Protein AF-A0AAP8T1X1-F1 (afdb_monomer_lite)

Sequence (84 aa):
ENALFGTPVSVSSQGFIIESAFQGREALDKVETALANDSPYAMAFIDMRMPPGWDGLETIKRLWQVDPKLQVALCTAYSDYSWE

Secondary structure (DSSP, 8-state):
-HHHH-S--------------SSHHHHHHHHHHHHHTT---SEEEE-S--TTS--HHHHHHHHHHH-TT-EEEE--S-------

pLDDT: mean 87.31, std 15.15, range [39.5, 98.5]

Radius of gyration: 17.19 Å; chains: 1; bounding box: 41×36×45 Å

Structure (mmCIF, N/CA/C/O backbone):
data_AF-A0AAP8T1X1-F1
#
_entry.id   AF-A0AAP8T1X1-F1
#
loop_
_atom_site.group_PDB
_atom_site.id
_atom_site.type_symbol
_atom_site.label_atom_id
_atom_site.label_alt_id
_atom_site.label_comp_id
_atom_site.label_asym_id
_atom_site.label_entity_id
_atom_site.label_seq_id
_atom_site.pdbx_PDB_ins_code
_atom_site.Cartn_x
_atom_site.Cartn_y
_atom_site.Cartn_z
_atom_site.occupancy
_atom_site.B_iso_or_equiv
_atom_site.auth_seq_id
_atom_site.auth_comp_id
_atom_site.auth_asym_id
_atom_site.auth_atom_id
_atom_site.pdbx_PDB_model_num
ATOM 1 N N . GLU A 1 1 ? -27.365 27.017 16.993 1.00 58.25 1 GLU A N 1
ATOM 2 C CA . GLU A 1 1 ? -26.201 26.204 16.576 1.00 58.25 1 GLU A CA 1
ATOM 3 C C . GLU A 1 1 ? -26.093 24.864 17.295 1.00 58.25 1 GLU A C 1
ATOM 5 O O . GLU A 1 1 ? -26.271 23.865 16.619 1.00 58.25 1 GLU A O 1
ATOM 10 N N . ASN A 1 2 ? -25.925 24.781 18.622 1.00 56.59 2 ASN A N 1
ATOM 11 C CA . ASN A 1 2 ? -25.832 23.470 19.307 1.00 56.59 2 ASN A CA 1
ATOM 12 C C . ASN A 1 2 ? -27.078 22.571 19.160 1.00 56.59 2 ASN A C 1
ATOM 14 O O . ASN A 1 2 ? -26.950 21.354 19.126 1.00 56.59 2 ASN A O 1
ATOM 18 N N . ALA A 1 3 ? -28.277 23.148 19.022 1.00 72.56 3 ALA A N 1
ATOM 19 C CA . ALA A 1 3 ? -29.499 22.385 18.732 1.00 72.56 3 ALA A CA 1
ATOM 20 C C . ALA A 1 3 ? -29.558 21.829 17.291 1.00 72.56 3 ALA A C 1
ATOM 22 O O . ALA A 1 3 ? -30.366 20.952 17.011 1.00 72.56 3 ALA A O 1
ATOM 23 N N . LEU A 1 4 ? -28.723 22.352 16.385 1.00 74.75 4 LEU A N 1
ATOM 24 C CA . LEU A 1 4 ? -28.645 21.967 14.971 1.00 74.75 4 LEU A CA 1
ATOM 25 C C . LEU A 1 4 ? -27.469 21.020 14.690 1.00 74.75 4 LEU A C 1
ATOM 27 O O . LEU A 1 4 ? -27.597 20.142 13.846 1.00 74.75 4 LEU A O 1
ATOM 31 N N . PHE A 1 5 ? -26.346 21.186 15.396 1.00 79.56 5 PHE A N 1
ATOM 32 C CA . PHE A 1 5 ? -25.090 20.475 15.116 1.00 79.56 5 PHE A CA 1
ATOM 33 C C . PHE A 1 5 ? -24.594 19.580 16.265 1.00 79.56 5 PHE A C 1
ATOM 35 O O . PHE A 1 5 ? -23.565 18.926 16.127 1.00 79.56 5 PHE A O 1
ATOM 42 N N . GLY A 1 6 ? -25.325 19.517 17.383 1.00 78.94 6 GLY A N 1
ATOM 43 C CA . GLY A 1 6 ? -24.922 18.760 18.569 1.00 78.94 6 GLY A CA 1
ATOM 44 C C . GLY A 1 6 ? -23.755 19.400 19.329 1.00 78.94 6 GLY A C 1
ATOM 45 O O . GLY A 1 6 ? -23.206 20.429 18.938 1.00 78.94 6 GLY A O 1
ATOM 46 N N . THR A 1 7 ? -23.394 18.808 20.468 1.00 78.44 7 THR A N 1
ATOM 47 C CA . THR A 1 7 ? -22.178 19.176 21.204 1.00 78.44 7 THR A CA 1
ATOM 48 C C . THR A 1 7 ? -20.969 18.678 20.409 1.00 78.44 7 THR A C 1
ATOM 50 O O . THR A 1 7 ? -20.986 17.513 20.004 1.00 78.44 7 THR A O 1
ATOM 53 N N . PRO A 1 8 ? -19.924 19.496 20.179 1.00 69.56 8 PRO A N 1
ATOM 54 C CA . PRO A 1 8 ? -18.735 19.033 19.480 1.00 69.56 8 PRO A CA 1
ATOM 55 C C . PRO A 1 8 ? -18.150 17.845 20.239 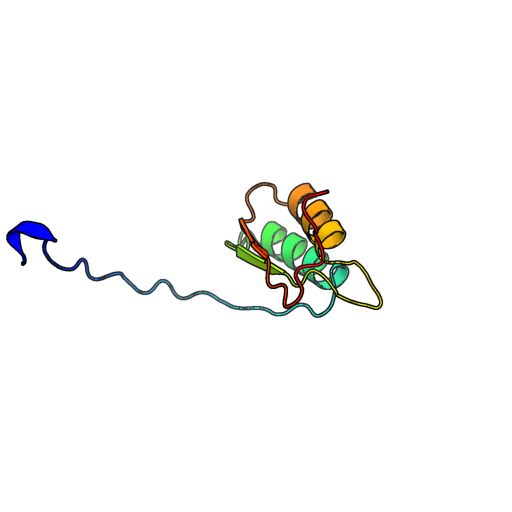1.00 69.56 8 PRO A C 1
ATOM 57 O O . PRO A 1 8 ? -17.732 17.961 21.392 1.00 69.56 8 PRO A O 1
ATOM 60 N N . VAL A 1 9 ? -18.176 16.683 19.592 1.00 70.19 9 VAL A N 1
ATOM 61 C CA . VAL A 1 9 ? -17.532 15.482 20.110 1.00 70.19 9 VAL A CA 1
ATOM 62 C C . VAL A 1 9 ? -16.043 15.785 20.150 1.00 70.19 9 VAL A C 1
ATOM 64 O O . VAL A 1 9 ? -15.461 16.164 19.132 1.00 70.19 9 VAL A O 1
ATOM 67 N N . SER A 1 10 ? -15.417 15.642 21.320 1.00 67.25 10 SER A N 1
ATOM 68 C CA . SER A 1 10 ? -13.962 15.673 21.400 1.00 67.25 10 SER A CA 1
ATOM 69 C C . SER A 1 10 ? -13.442 14.461 20.636 1.00 67.25 10 SER A C 1
ATOM 71 O O . SER A 1 10 ? -13.457 13.337 21.144 1.00 67.25 10 SER A O 1
ATOM 73 N N . VAL A 1 11 ? -13.043 14.670 19.387 1.00 67.88 11 VAL A N 1
ATOM 74 C CA . VAL A 1 11 ? -12.400 13.629 18.595 1.00 67.88 11 VAL A CA 1
ATOM 75 C C . VAL A 1 11 ? -11.072 13.349 19.288 1.00 67.88 11 VAL A C 1
ATOM 77 O O . VAL A 1 11 ? -10.196 14.213 19.322 1.00 67.88 11 VAL A O 1
ATOM 80 N N . SER A 1 12 ? -10.929 12.177 19.910 1.00 65.19 12 SER A N 1
ATOM 81 C CA . SER A 1 12 ? -9.617 11.745 20.381 1.00 65.19 12 SER A CA 1
ATOM 82 C C . SER A 1 12 ? -8.722 11.656 19.151 1.00 65.19 12 SER A C 1
ATOM 84 O O . SER A 1 12 ? -9.018 10.869 18.249 1.00 65.19 12 SER A O 1
ATOM 86 N N . SER A 1 13 ? -7.665 12.465 19.079 1.00 66.94 13 SER A N 1
ATOM 87 C CA . SER A 1 13 ? -6.690 12.356 17.998 1.00 66.94 13 SER A CA 1
ATOM 88 C C . SER A 1 13 ? -6.011 10.994 18.115 1.00 66.94 13 SER A C 1
ATOM 90 O O . SER A 1 13 ? -5.134 10.800 18.958 1.00 66.94 13 SER A O 1
ATOM 92 N N . GLN A 1 14 ? -6.447 10.027 17.315 1.00 73.94 14 GLN A N 1
ATOM 93 C CA . GLN A 1 14 ? -5.712 8.784 17.151 1.00 73.94 14 GLN A CA 1
ATOM 94 C C . GLN A 1 14 ? -4.423 9.134 16.410 1.00 73.94 14 GLN A C 1
ATOM 96 O O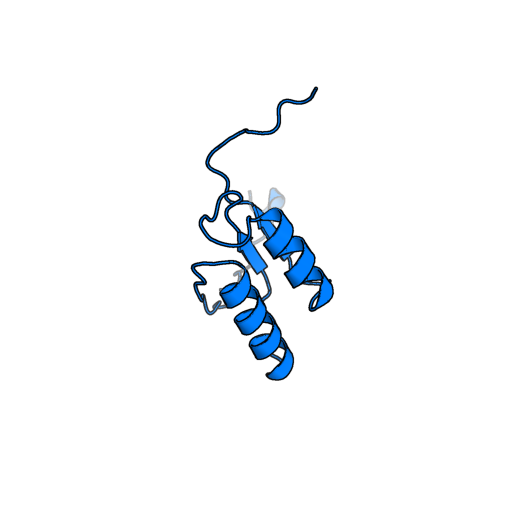 . GLN A 1 14 ? -4.456 9.697 15.316 1.00 73.94 14 GLN A O 1
ATOM 101 N N . GLY A 1 15 ? -3.287 8.896 17.062 1.00 84.94 15 GLY A N 1
ATOM 102 C CA . GLY A 1 15 ? -1.985 9.075 16.436 1.00 84.94 15 GLY A CA 1
ATOM 103 C C . GLY A 1 15 ? -1.781 7.998 15.378 1.00 84.94 15 GLY A C 1
ATOM 104 O O . GLY A 1 15 ? -2.018 6.823 15.648 1.00 84.94 15 GLY A O 1
ATOM 105 N N . PHE A 1 16 ? -1.334 8.398 14.193 1.00 90.12 16 PHE A N 1
ATOM 106 C CA . PHE A 1 16 ? -0.909 7.477 13.146 1.00 90.12 16 PHE A CA 1
ATOM 107 C C . PHE A 1 16 ? 0.611 7.514 13.030 1.00 90.12 16 PHE A C 1
ATOM 109 O O . PHE A 1 16 ? 1.221 8.583 13.111 1.00 90.12 16 PHE A O 1
ATOM 116 N N . ILE A 1 17 ? 1.214 6.346 12.825 1.00 92.50 17 ILE A N 1
ATOM 117 C CA . ILE A 1 17 ? 2.609 6.241 12.405 1.00 92.50 17 ILE A CA 1
ATOM 118 C C . ILE A 1 17 ? 2.614 6.315 10.883 1.00 92.50 17 ILE A C 1
ATOM 120 O O . ILE A 1 17 ? 1.865 5.599 10.220 1.00 92.50 17 ILE A O 1
ATOM 124 N N . ILE A 1 18 ? 3.431 7.212 10.341 1.00 94.75 18 ILE A N 1
ATOM 125 C CA . ILE A 1 18 ? 3.567 7.406 8.900 1.00 94.75 18 ILE A CA 1
ATOM 126 C C . ILE A 1 18 ? 4.904 6.820 8.474 1.00 94.75 18 ILE A C 1
ATOM 128 O O . ILE A 1 18 ? 5.944 7.142 9.047 1.00 94.75 18 ILE A O 1
ATOM 132 N N . GLU A 1 19 ? 4.864 6.002 7.432 1.00 96.88 19 GLU A N 1
ATOM 133 C CA . GLU A 1 19 ? 6.045 5.514 6.742 1.00 96.88 19 GLU A CA 1
ATOM 134 C C . GLU A 1 19 ? 5.966 5.864 5.262 1.00 96.88 19 GLU A C 1
ATOM 136 O O . GLU A 1 19 ? 4.886 5.927 4.676 1.00 96.88 19 GLU A O 1
ATOM 141 N N . SER A 1 20 ? 7.134 6.072 4.665 1.00 96.44 20 SER A N 1
ATOM 142 C CA . SER A 1 20 ? 7.272 6.346 3.240 1.00 96.44 20 SER A CA 1
ATOM 143 C C . SER A 1 20 ? 7.868 5.138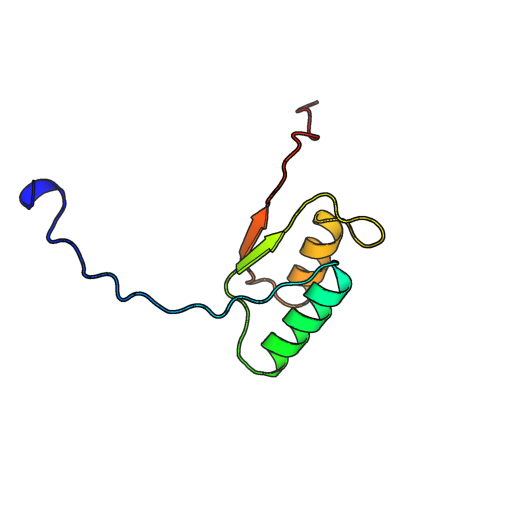 2.532 1.00 96.44 20 SER A C 1
ATOM 145 O O . SER A 1 20 ? 8.727 4.453 3.088 1.00 96.44 20 SER A O 1
ATOM 147 N N . ALA A 1 21 ? 7.435 4.923 1.295 1.00 96.69 21 ALA A N 1
ATOM 148 C CA . ALA A 1 21 ? 8.061 4.032 0.332 1.00 96.69 21 ALA A CA 1
ATOM 149 C C . ALA A 1 21 ? 8.254 4.810 -0.970 1.00 96.69 21 ALA A C 1
ATOM 151 O O . ALA A 1 21 ? 7.356 5.538 -1.394 1.00 96.69 21 ALA A O 1
ATOM 152 N N . PHE A 1 22 ? 9.415 4.675 -1.602 1.00 93.44 22 PHE A N 1
ATOM 153 C CA . PHE A 1 22 ? 9.746 5.427 -2.813 1.00 93.44 22 PHE A CA 1
ATOM 154 C C . PHE A 1 22 ? 9.357 4.689 -4.097 1.00 93.44 22 PHE A C 1
ATOM 156 O O .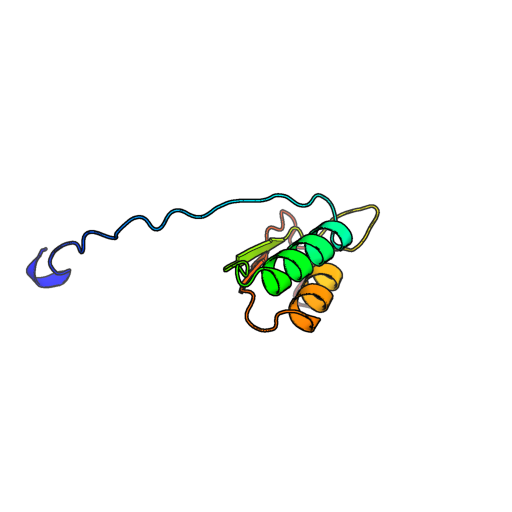 PHE A 1 22 ? 9.362 5.290 -5.171 1.00 93.44 22 PHE A O 1
ATOM 163 N N . GLN A 1 23 ? 9.047 3.392 -4.006 1.00 95.94 23 GLN A N 1
ATOM 164 C CA . GLN A 1 23 ? 8.655 2.535 -5.125 1.00 95.94 23 GLN A CA 1
ATOM 165 C C . GLN A 1 23 ? 7.656 1.464 -4.680 1.00 95.94 23 GLN A C 1
ATOM 167 O O . GLN A 1 23 ? 7.660 1.031 -3.527 1.00 95.94 23 GLN A O 1
ATOM 172 N N . GLY A 1 24 ? 6.856 0.960 -5.624 1.00 96.81 24 GLY A N 1
ATOM 173 C CA . GLY A 1 24 ? 5.810 -0.020 -5.325 1.00 96.81 24 GLY A CA 1
ATOM 174 C C . GLY A 1 24 ? 6.298 -1.310 -4.657 1.00 96.81 24 GLY A C 1
ATOM 175 O O . GLY A 1 24 ? 5.604 -1.856 -3.804 1.00 96.81 24 GLY A O 1
ATOM 176 N N . ARG A 1 25 ? 7.507 -1.783 -4.991 1.00 97.44 25 ARG A N 1
ATOM 177 C CA . ARG A 1 25 ? 8.086 -2.981 -4.358 1.00 97.44 25 ARG A CA 1
ATOM 178 C C . ARG A 1 25 ? 8.387 -2.765 -2.879 1.00 97.44 25 ARG A C 1
ATOM 180 O O . ARG A 1 25 ? 8.036 -3.607 -2.069 1.00 97.44 25 ARG A O 1
ATOM 187 N N . GLU A 1 26 ? 8.978 -1.624 -2.541 1.00 97.94 26 GLU A N 1
ATOM 188 C CA . GLU A 1 26 ? 9.242 -1.255 -1.149 1.00 97.94 26 GLU A CA 1
ATOM 189 C C . GLU A 1 26 ? 7.932 -1.106 -0.361 1.00 97.94 26 GLU A C 1
ATOM 191 O O . GLU A 1 26 ? 7.847 -1.534 0.788 1.00 97.94 26 GLU A O 1
ATOM 196 N N . ALA A 1 27 ? 6.892 -0.545 -0.989 1.00 97.81 27 ALA A N 1
ATOM 197 C CA . ALA A 1 27 ? 5.569 -0.451 -0.380 1.00 97.81 27 ALA A CA 1
ATOM 198 C C . ALA A 1 27 ? 4.981 -1.841 -0.079 1.00 97.81 27 ALA A C 1
ATOM 200 O O . ALA A 1 27 ? 4.431 -2.044 1.000 1.00 97.81 27 ALA A O 1
ATOM 201 N N . LEU A 1 28 ? 5.127 -2.801 -1.000 1.00 98.50 28 LEU A N 1
ATOM 202 C CA . LEU A 1 28 ? 4.672 -4.177 -0.793 1.00 98.50 28 LEU A CA 1
ATOM 203 C C . LEU A 1 28 ? 5.413 -4.852 0.364 1.00 98.50 28 LEU A C 1
ATOM 205 O O . LEU A 1 28 ? 4.757 -5.368 1.264 1.00 98.50 28 LEU A O 1
ATOM 209 N N . ASP A 1 29 ? 6.745 -4.768 0.390 1.00 98.50 29 ASP A N 1
ATOM 210 C CA . ASP A 1 29 ? 7.560 -5.361 1.458 1.00 98.50 29 ASP A CA 1
ATOM 211 C C . ASP A 1 29 ? 7.166 -4.792 2.838 1.00 98.50 29 ASP A C 1
ATOM 213 O O . ASP A 1 29 ? 7.068 -5.521 3.831 1.00 98.50 29 ASP A O 1
ATOM 217 N N . LYS A 1 30 ? 6.879 -3.482 2.907 1.00 98.44 30 LYS A N 1
ATOM 218 C CA . LYS A 1 30 ? 6.383 -2.817 4.122 1.00 98.44 30 LYS A CA 1
ATOM 219 C C . LYS A 1 30 ? 5.006 -3.321 4.537 1.00 98.44 30 LYS A C 1
ATOM 221 O O . LYS A 1 30 ? 4.815 -3.631 5.710 1.00 98.44 30 LYS A O 1
ATOM 226 N N . VAL A 1 31 ? 4.058 -3.431 3.604 1.00 98.38 31 VAL A N 1
ATOM 227 C CA . VAL A 1 31 ? 2.706 -3.935 3.897 1.00 98.38 31 VAL A CA 1
ATOM 228 C C . VAL A 1 31 ? 2.753 -5.387 4.371 1.00 98.38 31 VAL A C 1
ATOM 230 O O . VAL A 1 31 ? 2.157 -5.701 5.397 1.00 98.38 31 VAL A O 1
ATOM 233 N N . GLU A 1 32 ? 3.513 -6.257 3.707 1.00 98.44 32 GLU A N 1
ATOM 234 C CA . GLU A 1 32 ? 3.688 -7.651 4.134 1.00 98.44 32 GLU A CA 1
ATOM 235 C C . GLU A 1 32 ? 4.306 -7.743 5.538 1.00 98.44 32 GLU A C 1
ATOM 237 O O . GLU A 1 32 ? 3.833 -8.509 6.380 1.00 98.44 32 GLU A O 1
ATOM 242 N N . THR A 1 33 ? 5.308 -6.910 5.830 1.00 98.38 33 THR A N 1
ATOM 243 C CA . THR A 1 33 ? 5.935 -6.841 7.159 1.00 98.38 33 THR A CA 1
ATOM 244 C C . THR A 1 33 ? 4.954 -6.350 8.228 1.00 98.38 33 THR A C 1
ATOM 246 O O . THR A 1 33 ? 4.896 -6.905 9.324 1.00 98.38 33 THR A O 1
ATOM 249 N N . ALA A 1 34 ? 4.160 -5.323 7.923 1.00 97.81 34 ALA A N 1
ATOM 250 C CA . ALA A 1 34 ? 3.147 -4.777 8.821 1.00 97.81 34 ALA A CA 1
ATOM 251 C C . ALA A 1 34 ? 2.045 -5.804 9.139 1.00 97.81 34 ALA A C 1
ATOM 253 O O . ALA A 1 34 ? 1.661 -5.953 10.300 1.00 97.81 34 ALA A O 1
ATOM 254 N N . LEU A 1 35 ? 1.598 -6.564 8.132 1.00 98.06 35 LEU A N 1
ATOM 255 C CA . LEU A 1 35 ? 0.657 -7.675 8.303 1.00 98.06 35 LEU A CA 1
ATOM 256 C C . LEU A 1 35 ? 1.245 -8.788 9.177 1.00 98.06 35 LEU A C 1
ATOM 258 O O . LEU A 1 35 ? 0.574 -9.274 10.084 1.00 98.06 35 LEU A O 1
ATOM 262 N N . ALA A 1 36 ? 2.504 -9.169 8.940 1.00 98.19 36 ALA A N 1
ATOM 263 C CA . ALA A 1 36 ? 3.183 -10.198 9.728 1.00 98.19 36 ALA A CA 1
ATOM 264 C C . ALA A 1 36 ? 3.348 -9.807 11.209 1.00 98.19 36 ALA A C 1
ATOM 266 O O . ALA A 1 36 ? 3.376 -10.680 12.076 1.00 98.19 36 ALA A O 1
ATOM 267 N N . ASN A 1 37 ? 3.424 -8.505 11.498 1.00 97.50 37 ASN A N 1
ATOM 268 C CA . ASN A 1 37 ? 3.547 -7.954 12.848 1.00 97.50 37 ASN A CA 1
ATOM 269 C C . ASN A 1 37 ? 2.197 -7.603 13.506 1.00 97.50 37 ASN A C 1
ATOM 271 O O . ASN A 1 37 ? 2.200 -6.961 14.555 1.00 97.50 37 ASN A O 1
ATOM 275 N N . ASP A 1 38 ? 1.063 -7.983 12.904 1.00 96.75 38 ASP A N 1
ATOM 276 C CA . ASP A 1 38 ? -0.297 -7.650 13.370 1.00 96.75 38 ASP A CA 1
ATOM 277 C C . ASP A 1 38 ? -0.525 -6.134 13.570 1.00 96.75 38 ASP A C 1
ATOM 279 O O . ASP A 1 38 ? -1.255 -5.680 14.450 1.00 96.75 38 ASP A O 1
ATOM 283 N N . SER A 1 39 ? 0.129 -5.325 12.732 1.00 96.38 39 SER A N 1
ATOM 284 C CA . SER A 1 39 ? 0.043 -3.863 12.741 1.00 96.38 39 SER A CA 1
ATOM 285 C C . SER A 1 39 ? -0.223 -3.332 11.324 1.00 96.38 39 SER A C 1
ATOM 287 O O . SER A 1 39 ? 0.610 -2.599 10.787 1.00 96.38 39 SER A O 1
ATOM 289 N N . PRO A 1 40 ? -1.352 -3.704 10.688 1.00 97.50 40 PRO A N 1
ATOM 290 C CA . PRO A 1 40 ? -1.644 -3.356 9.299 1.00 97.50 40 PRO A CA 1
ATOM 291 C C . PRO A 1 40 ? -1.795 -1.845 9.097 1.00 97.50 40 PRO A C 1
ATOM 293 O O . PRO A 1 40 ? -2.301 -1.124 9.962 1.00 97.50 40 PRO A O 1
ATOM 296 N N . TYR A 1 41 ? -1.419 -1.366 7.912 1.00 97.94 41 TYR A N 1
ATOM 297 C CA . TYR A 1 41 ? -1.676 0.020 7.535 1.00 97.94 41 TYR A CA 1
ATOM 298 C C . TYR A 1 41 ? -3.173 0.247 7.333 1.00 97.94 41 TYR A C 1
ATOM 300 O O . TYR A 1 41 ? -3.843 -0.481 6.608 1.00 97.94 41 TYR A O 1
ATOM 308 N N . ALA A 1 42 ? -3.699 1.315 7.930 1.00 96.50 42 ALA A N 1
ATOM 309 C CA . ALA A 1 42 ? -5.087 1.710 7.711 1.00 96.50 42 ALA A CA 1
ATOM 310 C C . ALA A 1 42 ? -5.309 2.299 6.306 1.00 96.50 42 ALA A C 1
ATOM 312 O O . ALA A 1 42 ? -6.394 2.167 5.739 1.00 96.50 42 ALA A O 1
ATOM 313 N N . MET A 1 43 ? -4.294 2.975 5.755 1.00 97.06 43 MET A N 1
ATOM 314 C CA . MET A 1 43 ? -4.385 3.688 4.485 1.00 97.06 43 MET A CA 1
ATOM 315 C C . MET A 1 43 ? -3.016 3.823 3.814 1.00 97.06 43 MET A C 1
ATOM 317 O O . MET A 1 43 ? -2.013 4.043 4.492 1.00 97.06 43 MET A O 1
ATOM 321 N N . ALA A 1 44 ? -2.999 3.765 2.483 1.00 97.75 44 ALA A N 1
ATOM 322 C CA . ALA A 1 44 ? -1.855 4.104 1.649 1.00 97.75 44 ALA A CA 1
ATOM 323 C C . ALA A 1 44 ? -2.188 5.284 0.723 1.00 97.75 44 ALA A C 1
ATOM 325 O O . ALA A 1 44 ? -3.223 5.295 0.054 1.00 97.75 44 ALA A O 1
ATOM 326 N N . PHE A 1 45 ? -1.289 6.265 0.664 1.00 96.75 45 PHE A N 1
ATOM 327 C CA . PHE A 1 45 ? -1.330 7.363 -0.302 1.00 96.75 45 PHE A CA 1
ATOM 328 C C . PHE A 1 45 ? -0.375 7.032 -1.444 1.00 96.75 45 PHE A C 1
ATOM 330 O O . PHE A 1 45 ? 0.814 6.831 -1.201 1.00 96.75 45 PHE A O 1
ATOM 337 N N . ILE A 1 46 ? -0.890 6.916 -2.668 1.00 95.81 46 ILE A N 1
ATOM 338 C CA . ILE A 1 46 ? -0.132 6.349 -3.791 1.00 95.81 46 ILE A CA 1
ATOM 339 C C . ILE A 1 46 ? -0.158 7.304 -4.983 1.00 95.81 46 ILE A C 1
ATOM 341 O O . ILE A 1 46 ? -1.228 7.666 -5.477 1.00 95.81 46 ILE A O 1
ATOM 345 N N . ASP A 1 47 ? 1.029 7.689 -5.457 1.00 93.88 47 ASP A N 1
ATOM 346 C CA . ASP A 1 47 ? 1.200 8.383 -6.736 1.00 93.88 47 ASP A CA 1
ATOM 347 C C . ASP A 1 47 ? 0.987 7.404 -7.896 1.00 93.88 47 ASP A C 1
ATOM 349 O O . ASP A 1 47 ? 1.390 6.241 -7.841 1.00 93.88 47 ASP A O 1
ATOM 353 N N . MET A 1 48 ? 0.347 7.876 -8.964 1.00 91.75 48 MET A N 1
ATOM 354 C CA . MET A 1 48 ? 0.116 7.073 -10.155 1.00 91.75 48 MET A CA 1
ATOM 355 C C . MET A 1 48 ? 1.382 6.906 -11.003 1.00 91.75 48 MET A C 1
ATOM 357 O O . MET A 1 48 ? 1.551 5.854 -11.616 1.00 91.75 48 MET A O 1
ATOM 361 N N . ARG A 1 49 ? 2.297 7.886 -11.031 1.00 89.88 49 ARG A N 1
ATOM 362 C CA . ARG A 1 49 ? 3.532 7.807 -11.831 1.00 89.88 49 ARG A CA 1
ATOM 363 C C . ARG A 1 49 ? 4.761 7.666 -10.935 1.00 89.88 49 ARG A C 1
ATOM 365 O O . ARG A 1 49 ? 5.260 8.644 -10.401 1.00 89.88 49 ARG A O 1
ATOM 372 N N . MET A 1 50 ? 5.312 6.455 -10.850 1.00 89.06 50 MET A N 1
ATOM 373 C CA . MET A 1 50 ? 6.480 6.151 -10.007 1.00 89.06 50 MET A CA 1
ATOM 374 C C . MET A 1 50 ? 7.631 5.475 -10.787 1.00 89.06 50 MET A C 1
ATOM 376 O O . MET A 1 50 ? 8.020 4.354 -10.463 1.00 89.06 50 MET A O 1
ATOM 380 N N . PRO A 1 51 ? 8.223 6.112 -11.818 1.00 87.62 51 PRO A N 1
ATOM 381 C CA . PRO A 1 51 ? 9.399 5.547 -12.488 1.00 87.62 51 PRO A CA 1
ATOM 382 C C . PRO A 1 51 ? 10.585 5.404 -11.509 1.00 87.62 51 PRO A C 1
ATOM 384 O O . PRO A 1 51 ? 10.711 6.221 -10.595 1.00 87.62 51 PRO A O 1
ATOM 387 N N . PRO A 1 52 ? 11.493 4.421 -11.688 1.00 90.62 52 PRO A N 1
ATOM 388 C CA . PRO A 1 52 ? 11.600 3.471 -12.804 1.00 90.62 52 PRO A CA 1
ATOM 389 C C . PRO A 1 52 ? 10.849 2.138 -12.607 1.00 90.62 52 PRO A C 1
ATOM 391 O O . PRO A 1 52 ? 10.919 1.278 -13.483 1.00 90.62 52 PRO A O 1
ATOM 394 N N . GLY A 1 53 ? 10.214 1.921 -11.455 1.00 91.44 53 GLY A N 1
ATOM 395 C CA . GLY A 1 53 ? 9.586 0.655 -11.089 1.00 91.44 53 GLY A CA 1
ATOM 396 C C . GLY A 1 53 ? 8.096 0.606 -11.408 1.0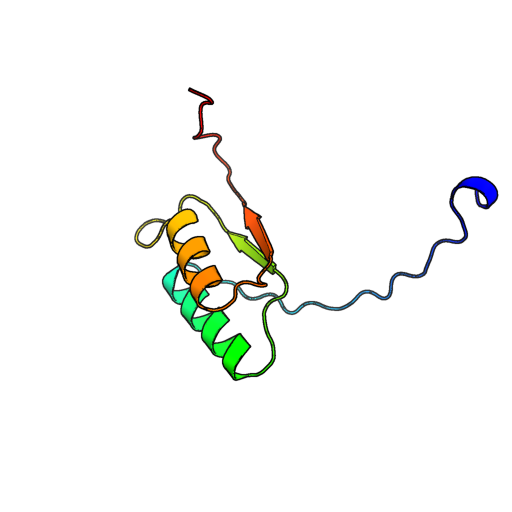0 91.44 53 GLY A C 1
ATOM 397 O O . GLY A 1 53 ? 7.657 0.999 -12.487 1.00 91.44 53 GLY A O 1
ATOM 398 N N . TRP A 1 54 ? 7.323 0.037 -10.483 1.00 95.38 54 TRP A N 1
ATOM 399 C CA . TRP A 1 54 ? 5.876 -0.101 -10.641 1.00 95.38 54 TRP A CA 1
ATOM 400 C C . TRP A 1 54 ? 5.204 1.261 -10.623 1.00 95.38 54 TRP A C 1
ATOM 402 O O . TRP A 1 54 ? 5.524 2.096 -9.782 1.00 95.38 54 TRP A O 1
ATOM 412 N N . ASP A 1 55 ? 4.225 1.444 -11.501 1.00 94.25 55 ASP A N 1
ATOM 413 C CA . ASP A 1 55 ? 3.303 2.565 -1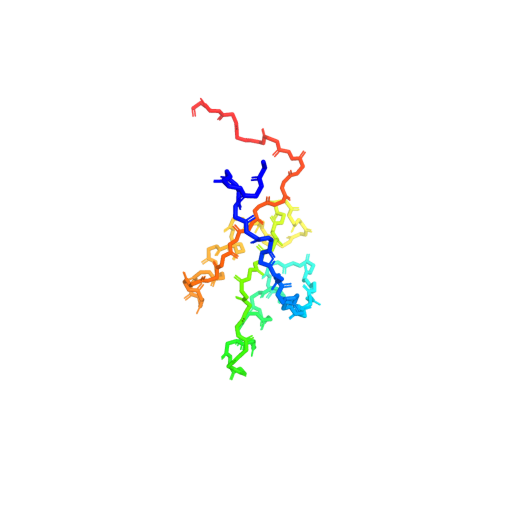1.404 1.00 94.25 55 ASP A CA 1
ATOM 414 C C . ASP A 1 55 ? 2.337 2.389 -10.214 1.00 94.25 55 ASP A C 1
ATOM 416 O O . ASP A 1 55 ? 2.334 1.365 -9.513 1.00 94.25 55 ASP A O 1
ATOM 420 N N . GLY A 1 56 ? 1.523 3.411 -9.949 1.00 94.62 56 GLY A N 1
ATOM 421 C CA . GLY A 1 56 ? 0.567 3.370 -8.842 1.00 94.62 56 GLY A CA 1
ATOM 422 C C . GLY A 1 56 ? -0.470 2.265 -8.995 1.00 94.62 56 GLY A C 1
ATOM 423 O O . GLY A 1 56 ? -0.839 1.638 -8.005 1.00 94.62 56 GLY A O 1
ATOM 424 N N . LEU A 1 57 ? -0.902 1.963 -10.221 1.00 94.69 57 LEU A N 1
ATOM 425 C CA . LEU A 1 57 ? -1.928 0.956 -10.477 1.00 94.69 57 LEU A CA 1
ATOM 426 C C . LEU A 1 57 ? -1.422 -0.461 -10.179 1.00 94.69 57 LEU A C 1
ATOM 428 O O . LEU A 1 57 ? -2.105 -1.226 -9.497 1.00 94.69 57 LEU A O 1
ATOM 432 N N . GLU A 1 58 ? -0.240 -0.815 -10.679 1.00 97.12 58 GLU A N 1
ATOM 433 C CA . GLU A 1 58 ? 0.412 -2.095 -10.394 1.00 97.12 58 GLU A CA 1
ATOM 434 C C . GLU A 1 58 ? 0.718 -2.226 -8.900 1.00 97.12 58 GLU A C 1
ATOM 436 O O . GLU A 1 58 ? 0.490 -3.286 -8.314 1.00 97.12 58 GLU A O 1
ATOM 441 N N . THR A 1 59 ? 1.155 -1.135 -8.263 1.00 97.56 59 THR A N 1
ATOM 442 C CA . THR A 1 59 ? 1.373 -1.097 -6.812 1.00 97.56 59 THR A CA 1
ATOM 443 C C . THR A 1 59 ? 0.086 -1.440 -6.066 1.00 97.56 59 THR A C 1
ATOM 445 O O . THR A 1 59 ? 0.066 -2.396 -5.299 1.00 97.56 59 THR A O 1
ATOM 448 N N . ILE A 1 60 ? -1.019 -0.747 -6.349 1.00 97.56 60 ILE A N 1
ATOM 449 C CA . ILE A 1 60 ? -2.317 -0.970 -5.690 1.00 97.56 60 ILE A CA 1
ATOM 450 C C . ILE A 1 60 ? -2.808 -2.403 -5.869 1.00 97.56 60 ILE A C 1
ATOM 452 O O . ILE A 1 60 ? -3.218 -3.037 -4.899 1.00 97.56 60 ILE A O 1
ATOM 456 N N . LYS A 1 61 ? -2.734 -2.939 -7.094 1.00 98.12 61 LYS A N 1
ATOM 457 C CA . LYS A 1 61 ? -3.147 -4.319 -7.380 1.00 98.12 61 LYS A CA 1
ATOM 458 C C . LYS A 1 61 ? -2.393 -5.322 -6.516 1.00 98.12 61 LYS A C 1
ATOM 460 O O . LYS A 1 61 ? -3.014 -6.231 -5.976 1.00 98.12 61 LYS A O 1
ATOM 465 N N . ARG A 1 62 ? -1.076 -5.158 -6.376 1.00 98.44 62 ARG A N 1
ATOM 466 C CA . ARG A 1 62 ? -0.247 -6.045 -5.551 1.00 98.44 62 ARG A CA 1
ATOM 467 C C . ARG A 1 62 ? -0.516 -5.875 -4.065 1.00 98.44 62 ARG A C 1
ATOM 469 O O . ARG A 1 62 ? -0.624 -6.873 -3.364 1.00 98.44 62 ARG A O 1
ATOM 476 N N . LEU A 1 63 ? -0.685 -4.642 -3.593 1.00 98.50 63 LEU A N 1
ATOM 477 C CA . LEU A 1 63 ? -1.034 -4.396 -2.195 1.00 98.50 63 LEU A CA 1
ATOM 478 C C . LEU A 1 63 ? -2.373 -5.052 -1.831 1.00 98.50 63 LEU A C 1
ATOM 480 O O . LEU A 1 63 ? -2.461 -5.729 -0.814 1.00 98.50 63 LEU A O 1
ATOM 484 N N . TRP A 1 64 ? -3.391 -4.956 -2.690 1.00 98.44 64 TRP A N 1
ATOM 485 C CA . TRP A 1 64 ? -4.685 -5.607 -2.449 1.00 98.44 64 TRP A CA 1
ATOM 486 C C . TRP A 1 64 ? -4.672 -7.131 -2.575 1.00 98.44 64 TRP A C 1
ATOM 488 O O . TRP A 1 64 ? -5.575 -7.782 -2.054 1.00 98.44 64 TRP A O 1
ATOM 498 N N . GLN A 1 65 ? -3.670 -7.720 -3.234 1.00 98.44 65 GLN A N 1
ATOM 499 C CA . GLN A 1 65 ? -3.492 -9.175 -3.221 1.00 98.44 65 GLN A CA 1
ATOM 500 C C . GLN A 1 65 ? -3.099 -9.686 -1.830 1.00 98.44 65 GLN A C 1
ATOM 502 O O . GLN A 1 65 ? -3.499 -10.792 -1.471 1.00 98.44 65 GLN A O 1
ATOM 507 N N . VAL A 1 66 ? -2.344 -8.894 -1.059 1.00 98.31 66 VAL A N 1
ATOM 508 C CA . VAL A 1 66 ? -1.883 -9.271 0.287 1.00 98.31 66 VAL A CA 1
ATOM 509 C C . VAL A 1 66 ? -2.770 -8.704 1.398 1.00 98.31 66 VAL A C 1
ATOM 511 O O . VAL A 1 66 ? -3.001 -9.386 2.393 1.00 98.31 66 VAL A O 1
ATOM 514 N N . ASP A 1 67 ? -3.335 -7.508 1.209 1.00 98.38 67 ASP A N 1
ATOM 515 C CA . ASP A 1 67 ? -4.302 -6.886 2.116 1.00 98.38 67 ASP A CA 1
ATOM 516 C C . ASP A 1 67 ? -5.498 -6.280 1.358 1.00 98.38 67 ASP A C 1
ATOM 518 O O . ASP A 1 67 ? -5.477 -5.109 0.964 1.00 98.38 67 ASP A O 1
ATOM 522 N N . PRO A 1 68 ? -6.598 -7.038 1.198 1.00 97.69 68 PRO A N 1
ATOM 523 C CA . PRO A 1 68 ? -7.824 -6.541 0.575 1.00 97.69 68 PRO A CA 1
ATOM 524 C C . PRO A 1 68 ? -8.551 -5.441 1.367 1.00 97.69 68 PRO A C 1
ATOM 526 O O . PRO A 1 68 ? -9.507 -4.861 0.853 1.00 97.69 68 PRO A O 1
ATOM 529 N N . LYS A 1 69 ? -8.177 -5.187 2.630 1.00 97.44 69 LYS A N 1
ATOM 530 C CA . LYS A 1 69 ? -8.827 -4.180 3.488 1.00 97.44 69 LYS A CA 1
ATOM 531 C C . LYS A 1 69 ? -8.134 -2.819 3.425 1.00 97.44 69 LYS A C 1
ATOM 533 O O . LYS A 1 69 ? -8.750 -1.825 3.825 1.00 97.44 69 LYS A O 1
ATOM 538 N N . LEU A 1 70 ? -6.903 -2.764 2.910 1.00 98.19 70 LEU A N 1
ATOM 539 C CA . LEU A 1 70 ? -6.113 -1.541 2.799 1.00 98.19 70 LEU A CA 1
ATOM 540 C C . LEU A 1 70 ? -6.856 -0.472 1.988 1.00 98.19 70 LEU A C 1
ATOM 542 O O . LEU A 1 70 ? -7.161 -0.653 0.805 1.00 98.19 70 LEU A O 1
ATOM 546 N N . GLN A 1 71 ? -7.118 0.673 2.621 1.00 97.94 71 GLN A N 1
ATOM 547 C CA . GLN A 1 71 ? -7.689 1.828 1.936 1.00 97.94 71 GLN A CA 1
ATOM 548 C C . GLN A 1 71 ? -6.611 2.538 1.122 1.00 97.94 71 GLN A C 1
ATOM 550 O O . GLN A 1 71 ? -5.491 2.727 1.592 1.00 97.94 71 GLN A O 1
ATOM 555 N N . VAL A 1 72 ? -6.950 2.969 -0.090 1.00 97.06 72 VAL A N 1
ATOM 556 C CA . VAL A 1 72 ? -6.008 3.666 -0.970 1.00 97.06 72 VAL A CA 1
ATOM 557 C C . VAL A 1 72 ? -6.558 5.032 -1.348 1.00 97.06 72 VAL A C 1
ATOM 559 O O . VAL A 1 72 ? -7.673 5.143 -1.856 1.00 97.06 72 VAL A O 1
ATOM 562 N N . ALA A 1 73 ? -5.739 6.061 -1.151 1.00 95.50 73 ALA A N 1
ATOM 563 C CA . ALA A 1 73 ? -5.956 7.396 -1.679 1.00 95.50 73 ALA A CA 1
ATOM 564 C C . ALA A 1 73 ? -4.967 7.657 -2.822 1.00 95.50 73 ALA A C 1
ATOM 566 O O . ALA A 1 73 ? -3.751 7.583 -2.643 1.00 95.50 73 ALA A O 1
ATOM 567 N N . LEU A 1 74 ? -5.493 7.964 -4.007 1.00 92.88 74 LEU A N 1
ATOM 568 C CA . LEU A 1 74 ? -4.670 8.310 -5.160 1.00 92.88 74 LEU A CA 1
ATOM 569 C C . LEU A 1 74 ? -4.199 9.759 -5.055 1.00 92.88 74 LEU A C 1
ATOM 571 O O . LEU A 1 74 ? -5.009 10.681 -4.965 1.00 92.88 74 LEU A O 1
ATOM 575 N N . CYS A 1 75 ? -2.889 9.955 -5.134 1.00 86.75 75 CYS A N 1
ATOM 576 C CA . CYS A 1 75 ? -2.250 11.262 -5.156 1.00 86.75 75 CYS A CA 1
ATOM 577 C C . CYS A 1 75 ? -1.655 11.501 -6.543 1.00 86.75 75 CYS A C 1
ATOM 579 O O . CYS A 1 75 ? -0.459 11.339 -6.742 1.00 86.75 75 CYS A O 1
ATOM 581 N N . THR A 1 76 ? -2.490 11.860 -7.520 1.00 78.00 76 THR A N 1
ATOM 582 C CA . THR A 1 76 ? -2.022 12.193 -8.874 1.00 78.00 76 THR A CA 1
ATOM 583 C C . THR A 1 76 ? -1.992 13.703 -9.093 1.00 78.00 76 THR A C 1
ATOM 585 O O . THR A 1 76 ? -2.942 14.408 -8.753 1.00 78.00 76 THR A O 1
ATOM 588 N N . ALA A 1 77 ? -0.911 14.201 -9.693 1.00 67.94 77 ALA A N 1
ATOM 589 C CA . ALA A 1 77 ? -0.810 15.577 -10.181 1.00 67.94 77 ALA A CA 1
ATOM 590 C C . ALA A 1 77 ? -1.240 15.722 -11.657 1.00 67.94 77 ALA A C 1
ATOM 592 O O . ALA A 1 77 ? -1.165 16.820 -12.207 1.00 67.94 77 ALA A O 1
ATOM 593 N N . TYR A 1 78 ? -1.682 14.636 -12.307 1.00 58.16 78 TYR A N 1
ATOM 594 C CA . TYR A 1 78 ? -2.033 14.624 -13.729 1.00 58.16 78 TYR A CA 1
ATOM 595 C C . TYR A 1 78 ? -3.344 13.874 -14.013 1.00 58.16 78 TYR A C 1
ATOM 597 O O . TYR A 1 78 ? -3.565 12.751 -13.551 1.00 58.16 78 TYR A O 1
ATOM 605 N N . SER A 1 79 ? -4.221 14.507 -14.796 1.00 55.19 79 SER A N 1
ATOM 606 C CA . SER A 1 79 ? -5.500 13.964 -15.273 1.00 55.19 79 SER A CA 1
ATOM 607 C C . SER A 1 79 ? -5.294 13.171 -16.567 1.00 55.19 79 SER A C 1
ATOM 609 O O . SER A 1 79 ? -5.803 13.546 -17.615 1.00 55.19 79 SER A O 1
ATOM 611 N N . ASP A 1 80 ? -4.503 12.101 -16.525 1.00 55.00 80 ASP A N 1
ATOM 612 C CA . ASP A 1 80 ? -4.183 11.318 -17.733 1.00 55.00 80 ASP A CA 1
ATOM 613 C C . ASP A 1 80 ? -5.347 10.437 -18.234 1.00 55.00 80 ASP A C 1
ATOM 615 O O . ASP A 1 80 ? -5.237 9.817 -19.288 1.00 55.00 80 ASP A O 1
ATOM 619 N N . TYR A 1 81 ? -6.466 10.376 -17.506 1.00 53.09 81 TYR A N 1
ATOM 620 C CA . TYR A 1 81 ? -7.687 9.717 -17.969 1.00 53.09 81 TYR A CA 1
ATOM 621 C C . TYR A 1 81 ? -8.621 10.752 -18.603 1.00 53.09 81 TYR A C 1
ATOM 623 O O . TYR A 1 81 ? -9.390 11.423 -17.912 1.00 53.09 81 TYR A O 1
ATOM 631 N N . SER A 1 82 ? -8.556 10.884 -19.929 1.00 51.62 82 SER A N 1
ATOM 632 C CA . SER A 1 82 ? -9.678 11.412 -20.706 1.00 51.62 82 SER A CA 1
ATOM 633 C C . SER A 1 82 ? -10.792 10.365 -20.715 1.00 51.62 82 SER A C 1
ATOM 635 O O . SER A 1 82 ? -10.532 9.190 -20.964 1.00 51.62 82 SER A O 1
ATOM 637 N N . TRP A 1 83 ? -12.022 10.784 -20.418 1.00 51.47 83 TRP A N 1
ATOM 638 C CA . TRP A 1 83 ? -13.232 9.953 -20.459 1.00 51.47 83 TRP A CA 1
ATOM 639 C C . TRP A 1 83 ? -13.662 9.624 -21.903 1.00 51.47 83 TRP A C 1
ATOM 641 O O . TRP A 1 83 ? -14.787 9.941 -22.288 1.00 51.47 83 TRP A O 1
ATOM 651 N N . GLU A 1 84 ? -12.768 9.052 -22.710 1.00 39.50 84 GLU A N 1
ATOM 652 C CA . GLU A 1 84 ? -13.116 8.478 -24.021 1.00 39.50 84 GLU A CA 1
ATOM 653 C C . GLU A 1 84 ? -13.457 6.989 -23.908 1.00 39.50 84 GLU A C 1
ATOM 655 O O . GLU A 1 84 ? -12.719 6.255 -23.209 1.00 39.50 84 GLU A O 1
#

Foldseek 3Di:
DCVVVNDPDPPDPDDDDDDDDLALVSVLVVQLVCVVVVNHDQEDEAEQDRPDHDGRVRSVVSSCVRPVNYHYDYDYPDPPDDPD